Protein AF-A0A4D4KME3-F1 (afdb_monomer)

Secondary structure (DSSP, 8-state):
-PPPHHHHHHHHHHHHHHHHHHHHHHHHHHHHHSTTEEEEEEEE-SS-TT-EEEEEEEETT--EEEEGGG-PPPPP---HHHHHHTTTS-TTSHHHHHHHHHHHHHTT-B-EEPPGGG--TTS--SSS---EEEE-STTPPPS-TT---TTB--SS-PPPPPP---

pLDDT: mean 88.68, std 11.51, range [39.5, 97.94]

Structure (mmCIF, N/CA/C/O backbone):
data_AF-A0A4D4KME3-F1
#
_entry.id   AF-A0A4D4KME3-F1
#
loop_
_atom_site.group_PDB
_atom_site.id
_atom_site.type_symbol
_atom_site.label_atom_id
_atom_site.label_alt_id
_atom_site.label_comp_id
_atom_site.label_asym_id
_atom_site.label_entity_id
_atom_site.label_seq_id
_atom_site.pdbx_PDB_ins_code
_atom_site.Cartn_x
_atom_site.Cartn_y
_atom_site.Cartn_z
_atom_site.occupancy
_atom_site.B_iso_or_equiv
_atom_site.auth_seq_id
_atom_site.auth_comp_id
_atom_site.auth_asym_id
_atom_site.auth_atom_id
_atom_site.pdbx_PDB_model_num
ATOM 1 N N . MET A 1 1 ? 30.121 -14.369 -20.460 1.00 74.06 1 MET A N 1
ATOM 2 C CA . MET A 1 1 ? 28.681 -14.669 -20.336 1.00 74.06 1 MET A CA 1
ATOM 3 C C . MET A 1 1 ? 27.944 -13.454 -20.867 1.00 74.06 1 MET A C 1
ATOM 5 O O . MET A 1 1 ? 28.188 -12.374 -20.346 1.00 74.06 1 MET A O 1
ATOM 9 N N . HIS A 1 2 ? 27.185 -13.591 -21.954 1.00 85.88 2 HIS A N 1
ATOM 10 C CA . HIS A 1 2 ? 26.377 -12.496 -22.502 1.00 85.88 2 HIS A CA 1
ATOM 11 C C . HIS A 1 2 ? 24.968 -12.603 -21.919 1.00 85.88 2 HIS A C 1
ATOM 13 O O . HIS A 1 2 ? 24.424 -13.700 -21.896 1.00 85.88 2 HIS A O 1
ATOM 19 N N . ILE A 1 3 ? 24.426 -11.488 -21.432 1.00 90.62 3 ILE A N 1
ATOM 20 C CA . ILE A 1 3 ? 23.026 -11.381 -21.006 1.00 90.62 3 ILE A CA 1
ATOM 21 C C . ILE A 1 3 ? 22.193 -11.122 -22.260 1.00 90.62 3 ILE A C 1
ATOM 23 O O . ILE A 1 3 ? 22.547 -10.251 -23.060 1.00 90.62 3 ILE A O 1
ATOM 27 N N . THR A 1 4 ? 21.126 -11.890 -22.448 1.00 96.12 4 THR A N 1
ATOM 28 C CA . THR A 1 4 ? 20.187 -11.710 -23.557 1.00 96.12 4 THR A CA 1
ATOM 29 C C . THR A 1 4 ? 19.022 -10.800 -23.160 1.00 96.12 4 THR A C 1
ATOM 31 O O . THR A 1 4 ? 18.798 -10.513 -21.984 1.00 96.12 4 THR A O 1
ATOM 34 N N . VAL A 1 5 ? 18.265 -10.334 -24.154 1.00 93.81 5 VAL A N 1
ATOM 35 C CA . VAL A 1 5 ? 17.019 -9.585 -23.918 1.00 93.81 5 VAL A CA 1
ATOM 36 C C . VAL A 1 5 ? 15.985 -10.460 -23.201 1.00 93.81 5 VAL A C 1
ATOM 38 O O . VAL A 1 5 ? 15.286 -9.971 -22.318 1.00 93.81 5 VAL A O 1
ATOM 41 N N . ASP A 1 6 ? 15.942 -11.755 -23.516 1.00 94.75 6 ASP A N 1
ATOM 42 C CA . ASP A 1 6 ? 15.034 -12.706 -22.870 1.00 94.75 6 ASP A CA 1
ATOM 43 C C . ASP A 1 6 ? 15.397 -12.913 -21.393 1.00 94.75 6 ASP A C 1
ATOM 45 O O . ASP A 1 6 ? 14.511 -12.915 -20.539 1.00 94.75 6 ASP A O 1
ATOM 49 N N . ASP A 1 7 ? 16.696 -12.998 -21.069 1.00 94.81 7 ASP A N 1
ATOM 50 C CA . ASP A 1 7 ? 17.166 -13.066 -19.677 1.00 94.81 7 ASP A CA 1
ATOM 51 C C . ASP A 1 7 ? 16.726 -11.829 -18.885 1.00 94.81 7 ASP A C 1
ATOM 53 O O . ASP A 1 7 ? 16.304 -11.933 -17.732 1.00 94.81 7 ASP A O 1
ATOM 57 N N . PHE A 1 8 ? 16.803 -10.650 -19.510 1.00 92.06 8 PHE A N 1
ATOM 58 C CA . PHE A 1 8 ? 16.358 -9.400 -18.901 1.00 92.06 8 PHE A CA 1
ATOM 59 C C . PHE A 1 8 ? 14.841 -9.386 -18.663 1.00 92.06 8 PHE A C 1
ATOM 61 O O . PHE A 1 8 ? 14.405 -9.073 -17.555 1.00 92.06 8 PHE A O 1
ATOM 68 N N . ALA A 1 9 ? 14.038 -9.767 -19.660 1.00 91.69 9 ALA A N 1
ATOM 69 C CA . ALA A 1 9 ? 12.581 -9.814 -19.535 1.00 91.69 9 ALA A CA 1
ATOM 70 C C . ALA A 1 9 ? 12.128 -10.814 -18.456 1.00 91.69 9 ALA A C 1
ATOM 72 O O . ALA A 1 9 ? 11.257 -10.505 -17.642 1.00 91.69 9 ALA A O 1
ATOM 73 N N . ALA A 1 10 ? 12.763 -11.988 -18.395 1.00 93.00 10 ALA A N 1
ATOM 74 C CA . ALA A 1 10 ? 12.487 -12.989 -17.369 1.00 93.00 10 ALA A CA 1
ATOM 75 C C . ALA A 1 10 ? 12.843 -12.487 -15.961 1.00 93.00 10 ALA A C 1
ATOM 77 O O . ALA A 1 10 ? 12.067 -12.678 -15.022 1.00 93.00 10 ALA A O 1
ATOM 78 N N . ALA A 1 11 ? 13.987 -11.812 -15.808 1.00 93.50 11 ALA A N 1
ATOM 79 C CA . ALA A 1 11 ? 14.378 -11.207 -14.538 1.00 93.50 11 ALA A CA 1
ATOM 80 C C . ALA A 1 11 ? 13.387 -10.116 -14.101 1.00 93.50 11 ALA A C 1
ATOM 82 O O . ALA A 1 11 ? 12.966 -10.108 -12.947 1.00 93.50 11 ALA A O 1
ATOM 83 N N . GLN A 1 12 ? 12.957 -9.251 -15.025 1.00 93.12 12 GLN A N 1
ATOM 84 C CA . GLN A 1 12 ? 11.972 -8.206 -14.742 1.00 93.12 12 GLN A CA 1
ATOM 85 C C . GLN A 1 12 ? 10.628 -8.793 -14.290 1.00 93.12 12 GLN A C 1
ATOM 87 O O . GLN A 1 12 ? 10.089 -8.373 -13.266 1.00 93.12 12 GLN A O 1
ATOM 92 N N . ALA A 1 13 ? 10.112 -9.799 -14.999 1.00 91.12 13 ALA A N 1
ATOM 93 C CA . ALA A 1 13 ? 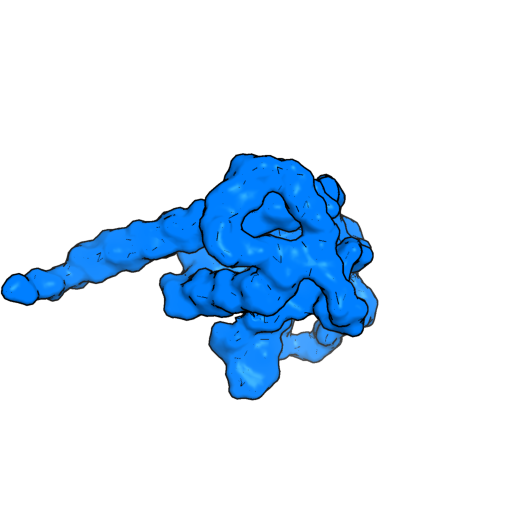8.872 -10.474 -14.621 1.00 91.12 13 ALA A CA 1
ATOM 94 C C . ALA A 1 13 ? 8.977 -11.131 -13.231 1.00 91.12 13 ALA A C 1
ATOM 96 O O . ALA A 1 13 ? 8.062 -11.017 -12.414 1.00 91.12 13 ALA A O 1
ATOM 97 N N . ALA A 1 14 ? 10.113 -11.767 -12.924 1.00 94.12 14 ALA A N 1
ATOM 98 C CA . ALA A 1 14 ? 10.358 -12.350 -11.606 1.00 94.12 14 ALA A CA 1
ATOM 99 C C . ALA A 1 14 ? 10.393 -11.284 -10.496 1.00 94.12 14 ALA A C 1
ATOM 101 O O . ALA A 1 14 ? 9.831 -11.503 -9.421 1.00 94.12 14 ALA A O 1
ATOM 102 N N . THR A 1 15 ? 11.006 -10.126 -10.754 1.00 95.19 15 THR A N 1
ATOM 103 C CA . THR A 1 15 ? 11.021 -8.995 -9.817 1.00 95.19 15 THR A CA 1
ATOM 104 C C . THR A 1 15 ? 9.619 -8.440 -9.575 1.00 95.19 15 THR A C 1
ATOM 106 O O . THR A 1 15 ? 9.245 -8.250 -8.419 1.00 95.19 15 THR A O 1
ATOM 109 N N . LEU A 1 16 ? 8.808 -8.244 -10.620 1.00 93.38 16 LEU A N 1
ATOM 110 C CA . LEU A 1 16 ? 7.425 -7.777 -10.466 1.00 93.38 16 LEU A CA 1
ATOM 111 C C . LEU A 1 16 ? 6.561 -8.786 -9.698 1.00 93.38 16 LEU A C 1
ATOM 113 O O . LEU A 1 16 ? 5.788 -8.403 -8.824 1.00 93.38 16 LEU A O 1
ATOM 117 N N . HIS A 1 17 ? 6.748 -10.084 -9.932 1.00 91.88 17 HIS A N 1
ATOM 118 C CA . HIS A 1 17 ? 6.063 -11.114 -9.153 1.00 91.88 17 HIS A CA 1
ATOM 119 C C . HIS A 1 17 ? 6.436 -11.065 -7.658 1.00 91.88 17 HIS A C 1
ATOM 121 O O . HIS A 1 17 ? 5.573 -11.184 -6.789 1.00 91.88 17 HIS A O 1
ATOM 127 N N . GLN A 1 18 ? 7.713 -10.837 -7.331 1.00 94.69 18 GLN A N 1
ATOM 128 C CA . GLN A 1 18 ? 8.140 -10.627 -5.941 1.00 94.69 18 GLN A CA 1
ATOM 129 C C . GLN A 1 18 ? 7.553 -9.340 -5.345 1.00 94.69 18 GLN A C 1
ATOM 131 O O . GLN A 1 18 ? 7.152 -9.339 -4.181 1.00 94.69 18 GLN A O 1
ATOM 136 N N . ALA A 1 19 ? 7.456 -8.274 -6.143 1.00 95.62 19 ALA A N 1
ATOM 137 C CA . ALA A 1 19 ? 6.834 -7.014 -5.748 1.00 95.62 19 ALA A CA 1
ATOM 138 C C . ALA A 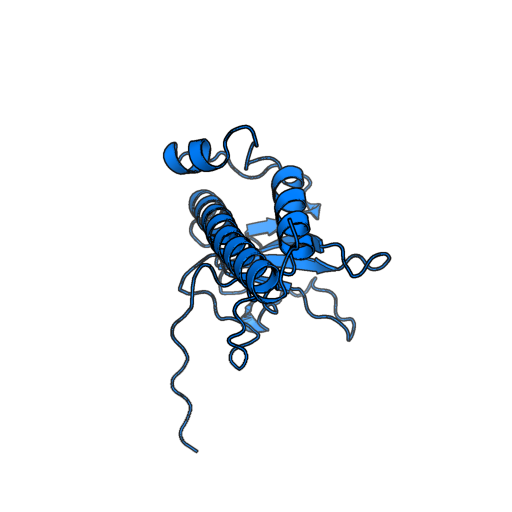1 19 ? 5.352 -7.204 -5.377 1.00 95.62 19 ALA A C 1
ATOM 140 O O . ALA A 1 19 ? 4.927 -6.713 -4.334 1.00 95.62 19 ALA A O 1
ATOM 141 N N . GLN A 1 20 ? 4.594 -7.994 -6.148 1.00 94.31 20 GLN A N 1
ATOM 142 C CA . GLN A 1 20 ? 3.209 -8.366 -5.815 1.00 94.31 20 GLN A CA 1
ATOM 143 C C . GLN A 1 20 ? 3.120 -9.115 -4.478 1.00 94.31 20 GLN A C 1
ATOM 145 O O . GLN A 1 20 ? 2.275 -8.803 -3.639 1.00 94.31 20 GLN A O 1
ATOM 150 N N . GLY A 1 21 ? 4.020 -10.076 -4.242 1.00 94.69 21 GLY A N 1
ATOM 151 C CA . GLY A 1 21 ? 4.085 -10.804 -2.972 1.00 94.69 21 GLY A CA 1
ATOM 152 C C . GLY A 1 21 ? 4.359 -9.885 -1.778 1.00 94.69 21 GLY A C 1
ATOM 153 O O . GLY A 1 21 ? 3.692 -9.988 -0.750 1.00 94.69 21 GLY A O 1
ATOM 154 N N . LEU A 1 22 ? 5.293 -8.943 -1.924 1.00 96.12 22 LEU A N 1
ATOM 155 C CA . LEU A 1 22 ? 5.583 -7.942 -0.896 1.00 96.12 22 LEU A CA 1
ATOM 156 C C . LEU A 1 22 ? 4.399 -6.988 -0.672 1.00 96.12 22 LEU A C 1
ATOM 158 O O . LEU A 1 22 ? 4.050 -6.709 0.474 1.00 96.12 22 LEU A O 1
ATOM 162 N N . ALA A 1 23 ? 3.756 -6.526 -1.744 1.00 96.88 23 ALA A N 1
ATOM 163 C CA . ALA A 1 23 ? 2.570 -5.680 -1.669 1.00 96.88 23 ALA A CA 1
ATOM 164 C C . ALA A 1 23 ? 1.424 -6.379 -0.917 1.00 96.88 23 ALA A C 1
ATOM 166 O O . ALA A 1 23 ? 0.735 -5.750 -0.115 1.00 96.88 23 ALA A O 1
ATOM 167 N N . ARG A 1 24 ? 1.278 -7.697 -1.093 1.00 96.56 24 ARG A N 1
ATOM 168 C CA . ARG A 1 24 ? 0.338 -8.513 -0.318 1.00 96.56 24 ARG A CA 1
ATOM 169 C C . ARG A 1 24 ? 0.699 -8.619 1.155 1.00 96.56 24 ARG A C 1
ATOM 171 O O . ARG A 1 24 ? -0.168 -8.386 1.987 1.00 96.56 24 ARG A O 1
ATOM 178 N N . THR A 1 25 ? 1.965 -8.856 1.492 1.00 97.25 25 THR A N 1
ATOM 179 C CA . THR A 1 25 ? 2.415 -8.826 2.895 1.00 97.25 25 THR A CA 1
ATOM 180 C C . THR A 1 25 ? 2.103 -7.482 3.559 1.00 97.25 25 THR A C 1
ATOM 182 O O . THR A 1 25 ? 1.662 -7.450 4.709 1.00 97.25 25 THR A O 1
ATOM 185 N N . ILE A 1 26 ? 2.299 -6.368 2.844 1.00 97.62 26 ILE A N 1
ATOM 186 C CA . ILE A 1 26 ? 1.936 -5.026 3.322 1.00 97.62 26 ILE A CA 1
ATOM 187 C C . ILE A 1 26 ? 0.422 -4.929 3.549 1.00 97.62 26 ILE A C 1
ATOM 189 O O . ILE A 1 26 ? 0.003 -4.523 4.633 1.00 97.62 26 ILE A O 1
ATOM 193 N N . ALA A 1 27 ? -0.388 -5.331 2.567 1.00 97.69 27 ALA A N 1
ATOM 194 C CA . ALA A 1 27 ? -1.846 -5.300 2.657 1.00 97.69 27 ALA A CA 1
ATOM 195 C C . ALA A 1 27 ? -2.385 -6.117 3.843 1.00 97.69 27 ALA A C 1
ATOM 197 O O . ALA A 1 27 ? -3.186 -5.610 4.631 1.00 97.69 27 ALA A O 1
ATOM 198 N N . ASP A 1 28 ? -1.875 -7.334 4.031 1.00 97.50 28 ASP A N 1
ATOM 199 C CA . ASP A 1 28 ? -2.243 -8.217 5.143 1.00 97.50 28 ASP A CA 1
ATOM 200 C C . ASP A 1 28 ? -1.868 -7.618 6.491 1.00 97.50 28 ASP A C 1
ATOM 202 O O . ASP A 1 28 ? -2.650 -7.641 7.441 1.00 97.50 28 ASP A O 1
ATOM 206 N N . THR A 1 29 ? -0.681 -7.020 6.564 1.00 97.94 29 THR A N 1
ATOM 207 C CA . THR A 1 29 ? -0.189 -6.372 7.780 1.00 97.94 29 THR A CA 1
ATOM 208 C C . THR A 1 29 ? -1.063 -5.191 8.177 1.00 97.94 29 THR A C 1
ATOM 210 O O . THR A 1 29 ? -1.464 -5.084 9.337 1.00 97.94 29 THR A O 1
ATOM 213 N N . LEU A 1 30 ? -1.386 -4.315 7.223 1.00 97.50 30 LEU A N 1
ATOM 214 C CA . LEU A 1 30 ? -2.221 -3.148 7.490 1.00 97.50 30 LEU A CA 1
ATOM 215 C C . LEU A 1 30 ? -3.654 -3.549 7.834 1.00 97.50 30 LEU A C 1
ATOM 217 O O . LEU A 1 30 ? -4.224 -2.970 8.752 1.00 97.50 30 LEU A O 1
ATOM 221 N N . THR A 1 31 ? -4.206 -4.577 7.191 1.00 96.75 31 THR A N 1
ATOM 222 C CA . THR A 1 31 ? -5.542 -5.100 7.518 1.00 96.75 31 THR A CA 1
ATOM 223 C C . THR A 1 31 ? -5.571 -5.773 8.894 1.00 96.75 31 THR A C 1
ATOM 225 O O . THR A 1 31 ? -6.539 -5.628 9.636 1.00 96.75 31 THR A O 1
ATOM 228 N N . ALA A 1 32 ? -4.492 -6.447 9.305 1.00 97.12 32 ALA A N 1
ATOM 229 C CA . ALA A 1 32 ? -4.377 -7.004 10.653 1.00 97.12 32 ALA A CA 1
ATOM 230 C C . ALA A 1 32 ? -4.313 -5.916 11.744 1.00 97.12 32 ALA A C 1
ATOM 232 O O . ALA A 1 32 ? -4.831 -6.114 12.843 1.00 97.12 32 ALA A O 1
ATOM 233 N N . MET A 1 33 ? -3.694 -4.765 11.453 1.00 96.94 33 MET A N 1
ATOM 234 C CA . MET A 1 33 ? -3.660 -3.605 12.358 1.00 96.94 33 MET A CA 1
ATOM 235 C C . MET A 1 33 ? -4.965 -2.794 12.329 1.00 96.94 33 MET A C 1
ATOM 237 O O . MET A 1 33 ? -5.395 -2.271 13.357 1.00 96.94 33 MET A O 1
ATOM 241 N N . TYR A 1 34 ? -5.598 -2.706 11.159 1.00 96.75 34 TYR A N 1
ATOM 242 C CA . TYR A 1 34 ? -6.806 -1.938 10.879 1.00 96.75 34 TYR A CA 1
ATOM 243 C C . TYR A 1 34 ? -7.808 -2.813 10.111 1.00 96.75 34 TYR A C 1
ATOM 245 O O . TYR A 1 34 ? -7.835 -2.780 8.882 1.00 96.75 34 TYR A O 1
ATOM 253 N N . PRO A 1 35 ? -8.684 -3.563 10.805 1.00 96.06 35 PRO A N 1
ATOM 254 C CA . PRO A 1 35 ? -9.562 -4.553 10.166 1.00 96.06 35 PRO A CA 1
ATOM 255 C C . PRO A 1 35 ? -10.519 -4.012 9.097 1.00 96.06 35 PRO A C 1
ATOM 257 O O . PRO A 1 35 ? -11.062 -4.784 8.315 1.00 96.06 35 PRO A O 1
ATOM 260 N N . THR A 1 36 ? -10.761 -2.699 9.074 1.00 96.56 36 THR A N 1
ATOM 261 C CA . THR A 1 36 ? -11.616 -2.035 8.078 1.00 96.56 36 THR A CA 1
ATOM 262 C C . THR A 1 36 ? -10.823 -1.287 7.007 1.00 96.56 36 THR A C 1
ATOM 264 O O . THR A 1 36 ? -11.426 -0.561 6.222 1.00 96.56 36 THR A O 1
ATOM 267 N N . ALA A 1 37 ? -9.492 -1.391 6.989 1.00 97.00 37 ALA A N 1
ATOM 268 C CA . ALA A 1 37 ? -8.668 -0.727 5.989 1.00 97.00 37 ALA A CA 1
ATOM 269 C C . ALA A 1 37 ? -8.928 -1.307 4.593 1.00 97.00 37 ALA A C 1
ATOM 271 O O . ALA A 1 37 ? -8.979 -2.519 4.397 1.00 97.00 37 ALA A O 1
ATOM 272 N N . ALA A 1 38 ? -9.093 -0.417 3.622 1.00 96.62 38 ALA A N 1
ATOM 273 C CA . ALA A 1 38 ? -9.313 -0.749 2.221 1.00 96.62 38 ALA A CA 1
ATOM 274 C C . ALA A 1 38 ? -8.236 -0.136 1.321 1.00 96.62 38 ALA A C 1
ATOM 276 O O . ALA A 1 38 ? -7.860 -0.753 0.328 1.00 96.62 38 ALA A O 1
ATOM 277 N N . TYR A 1 39 ? -7.682 1.023 1.690 1.00 96.56 39 TYR A N 1
ATOM 278 C CA . TYR A 1 39 ? -6.694 1.727 0.875 1.00 96.56 39 TYR A CA 1
ATOM 279 C C . TYR A 1 39 ? -5.539 2.250 1.723 1.00 96.56 39 TYR A C 1
ATOM 281 O O . TYR A 1 39 ? -5.750 2.847 2.779 1.00 96.56 39 TYR A O 1
ATOM 289 N N . LEU A 1 40 ? -4.315 2.078 1.230 1.00 97.12 40 LEU A N 1
ATOM 290 C CA . LEU A 1 40 ? -3.175 2.900 1.621 1.00 97.12 40 LEU A CA 1
ATOM 291 C C . LEU A 1 40 ? -3.012 3.981 0.555 1.00 97.12 40 LEU A C 1
ATOM 293 O O . LEU A 1 40 ? -2.568 3.676 -0.549 1.00 97.12 40 LEU A O 1
ATOM 297 N N . ALA A 1 41 ? -3.390 5.215 0.879 1.00 95.88 41 ALA A N 1
ATOM 298 C CA . ALA A 1 41 ? -3.235 6.367 0.003 1.00 95.88 41 ALA A CA 1
ATOM 299 C C . ALA A 1 41 ? -1.785 6.869 0.018 1.00 95.88 41 ALA A C 1
ATOM 301 O O . ALA A 1 41 ? -1.137 6.932 1.071 1.00 95.88 41 ALA A O 1
ATOM 302 N N . LEU A 1 42 ? -1.302 7.238 -1.161 1.00 95.06 42 LEU A N 1
ATOM 303 C CA . LEU A 1 42 ? 0.061 7.638 -1.456 1.00 95.06 42 LEU A CA 1
ATOM 304 C C . LEU A 1 42 ? 0.047 8.967 -2.209 1.00 95.06 42 LEU A C 1
ATOM 306 O O . LEU A 1 42 ? -0.757 9.172 -3.117 1.00 95.06 42 LEU A O 1
ATOM 310 N N . GLU A 1 43 ? 0.981 9.836 -1.863 1.00 92.25 43 GLU A N 1
ATOM 311 C CA . GLU A 1 43 ? 1.174 11.126 -2.518 1.00 92.25 43 GLU A CA 1
ATOM 312 C C . GLU A 1 43 ? 2.518 11.127 -3.250 1.00 92.25 43 GLU A C 1
ATOM 314 O O . GLU A 1 43 ? 3.502 10.568 -2.758 1.00 92.25 43 GLU A O 1
ATOM 319 N N . ARG A 1 44 ? 2.579 11.730 -4.440 1.00 90.44 44 ARG A N 1
ATOM 320 C CA . ARG A 1 44 ? 3.859 11.949 -5.127 1.00 90.44 44 ARG A CA 1
ATOM 321 C C . ARG A 1 44 ? 4.572 13.140 -4.505 1.00 90.44 44 ARG A C 1
ATOM 323 O O . ARG A 1 44 ? 3.943 14.154 -4.231 1.00 90.44 44 ARG A O 1
ATOM 330 N N . ASP A 1 45 ? 5.885 13.040 -4.334 1.00 86.06 45 ASP A N 1
ATOM 331 C CA . ASP A 1 45 ? 6.679 14.203 -3.943 1.00 86.06 45 ASP A CA 1
ATOM 332 C C . ASP A 1 45 ? 6.607 15.269 -5.051 1.00 86.06 45 ASP A C 1
ATOM 334 O O . ASP A 1 45 ? 6.818 14.975 -6.232 1.00 86.06 45 ASP A O 1
ATOM 338 N N . GLY A 1 46 ? 6.280 16.507 -4.676 1.00 80.50 46 GLY A N 1
ATOM 339 C CA . GLY A 1 46 ? 6.184 17.621 -5.618 1.00 80.50 46 GLY A CA 1
ATOM 340 C C . GLY A 1 46 ? 7.526 17.962 -6.273 1.00 80.50 46 GLY A C 1
ATOM 341 O O . GLY A 1 46 ? 7.547 18.345 -7.446 1.00 80.50 46 GLY A O 1
ATOM 342 N N . ASP A 1 47 ? 8.631 17.772 -5.545 1.00 82.12 47 ASP A N 1
ATOM 343 C CA . ASP A 1 47 ? 9.989 18.041 -6.027 1.00 82.12 47 ASP A CA 1
ATOM 344 C C . ASP A 1 47 ? 10.609 16.822 -6.737 1.00 82.12 47 ASP A C 1
ATOM 346 O O . ASP A 1 47 ? 11.493 16.981 -7.583 1.00 82.12 47 ASP A O 1
ATOM 350 N N . ASP A 1 48 ? 10.132 15.610 -6.430 1.00 84.31 48 ASP A N 1
ATOM 351 C CA . ASP A 1 48 ? 10.606 14.343 -6.999 1.00 84.31 48 ASP A CA 1
ATOM 352 C C . ASP A 1 48 ? 9.437 13.397 -7.323 1.00 84.31 48 ASP A C 1
ATOM 354 O O . ASP A 1 48 ? 9.060 12.529 -6.537 1.00 84.31 48 ASP A O 1
ATOM 358 N N . ARG A 1 49 ? 8.861 13.527 -8.522 1.00 81.94 49 ARG A N 1
ATOM 359 C CA . ARG A 1 49 ? 7.665 12.760 -8.921 1.00 81.94 49 ARG A CA 1
ATOM 360 C C . ARG A 1 49 ? 7.846 11.236 -8.921 1.00 81.94 49 ARG A C 1
ATOM 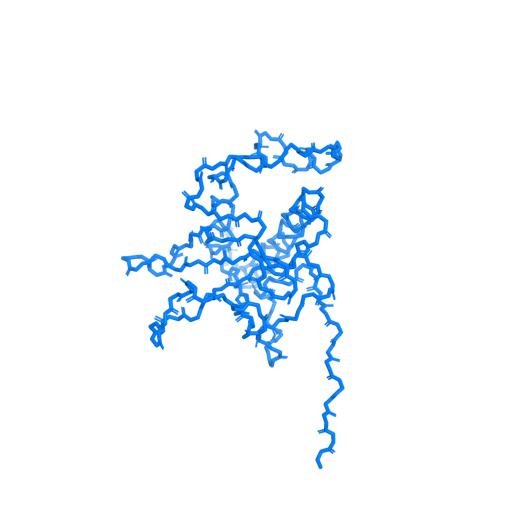362 O O . ARG A 1 49 ? 6.833 10.531 -9.003 1.00 81.94 49 ARG A O 1
ATOM 369 N N . ASP A 1 50 ? 9.081 10.739 -8.853 1.00 84.69 50 ASP A N 1
ATOM 370 C CA . ASP A 1 50 ? 9.396 9.309 -8.759 1.00 84.69 50 ASP A CA 1
ATOM 371 C C . ASP A 1 50 ? 9.347 8.795 -7.311 1.00 84.69 50 ASP A C 1
ATOM 373 O O . ASP A 1 50 ? 9.296 7.585 -7.073 1.00 84.69 50 ASP A O 1
ATOM 377 N N . ARG A 1 51 ? 9.307 9.705 -6.334 1.00 90.75 51 ARG A N 1
ATOM 378 C CA . ARG A 1 51 ? 9.192 9.399 -4.914 1.00 90.75 51 ARG A CA 1
ATOM 379 C C . ARG A 1 51 ? 7.738 9.431 -4.452 1.00 90.75 51 ARG A C 1
ATOM 381 O O . ARG A 1 51 ? 6.972 10.340 -4.768 1.00 90.75 51 ARG A O 1
ATOM 388 N N . LEU A 1 52 ? 7.382 8.442 -3.636 1.00 93.81 52 LEU A N 1
ATOM 389 C CA . LEU A 1 52 ? 6.062 8.303 -3.028 1.00 93.81 52 LEU A CA 1
ATOM 390 C C . LEU A 1 52 ? 6.131 8.497 -1.513 1.00 93.81 52 LEU A C 1
ATOM 392 O O . LEU A 1 52 ? 6.999 7.942 -0.831 1.00 93.81 52 LEU A O 1
ATOM 396 N N . TRP A 1 53 ? 5.175 9.242 -0.976 1.00 92.94 53 TRP A N 1
ATOM 397 C CA . TRP A 1 53 ? 4.970 9.455 0.449 1.00 92.94 53 TRP A CA 1
ATOM 398 C C . TRP A 1 53 ? 3.713 8.734 0.919 1.00 92.94 53 TRP A C 1
ATOM 400 O O . TRP A 1 53 ? 2.727 8.626 0.192 1.00 92.94 53 TRP A O 1
ATOM 410 N N . LEU A 1 54 ? 3.752 8.227 2.153 1.00 94.75 54 LEU A N 1
ATOM 411 C CA . LEU A 1 54 ? 2.549 7.714 2.798 1.00 94.75 54 LEU A CA 1
ATOM 412 C C . LEU A 1 54 ? 1.656 8.901 3.148 1.00 94.75 54 LEU A C 1
ATOM 414 O O . LEU A 1 54 ? 2.099 9.790 3.870 1.00 94.75 54 LEU A O 1
ATOM 418 N N . HIS A 1 55 ? 0.413 8.884 2.681 1.00 93.94 55 HIS A N 1
ATOM 419 C CA . HIS A 1 55 ? -0.559 9.915 3.025 1.00 93.94 55 HIS A CA 1
ATOM 420 C C . HIS A 1 55 ? -1.425 9.450 4.200 1.00 93.94 55 HIS A C 1
ATOM 422 O O . HIS A 1 55 ? -1.359 9.987 5.308 1.00 93.94 55 HIS A O 1
ATOM 428 N N . SER A 1 56 ? -2.203 8.387 3.979 1.00 95.75 56 SER A N 1
ATOM 429 C CA . SER A 1 56 ? -3.176 7.893 4.957 1.00 95.75 56 SER A CA 1
ATOM 430 C C . SER A 1 56 ? -3.591 6.449 4.695 1.00 95.75 56 SER A C 1
ATOM 432 O O . SER A 1 56 ? -3.582 5.999 3.553 1.00 95.75 56 SER A O 1
ATOM 434 N N . ILE A 1 57 ? -4.057 5.758 5.731 1.00 96.81 57 ILE A N 1
ATOM 435 C CA . ILE A 1 57 ? -4.803 4.500 5.622 1.00 96.81 57 ILE A CA 1
ATOM 436 C C . ILE A 1 57 ? -6.289 4.832 5.728 1.00 96.81 57 ILE A C 1
ATOM 438 O O . ILE A 1 57 ? -6.704 5.515 6.667 1.00 96.81 57 ILE A O 1
ATOM 442 N N . ARG A 1 58 ? -7.093 4.341 4.785 1.00 96.56 58 ARG A N 1
ATOM 443 C CA . ARG A 1 58 ? -8.528 4.633 4.692 1.00 96.56 58 ARG A CA 1
ATOM 444 C C . ARG A 1 58 ? -9.362 3.370 4.631 1.00 96.56 58 ARG A C 1
ATOM 446 O O . ARG A 1 58 ? -8.903 2.338 4.137 1.00 96.56 58 ARG A O 1
ATOM 453 N N . ASP A 1 59 ? -10.592 3.464 5.120 1.00 96.12 59 ASP A N 1
ATOM 454 C CA . ASP A 1 59 ? -11.609 2.448 4.854 1.00 96.12 59 ASP A CA 1
ATOM 455 C C . ASP A 1 59 ? -12.288 2.643 3.489 1.00 96.12 59 ASP A C 1
ATOM 457 O O . ASP A 1 59 ? -11.945 3.543 2.721 1.00 96.12 59 ASP A O 1
ATOM 461 N N . ILE A 1 60 ? -13.249 1.768 3.181 1.00 94.25 60 ILE A N 1
ATOM 462 C CA 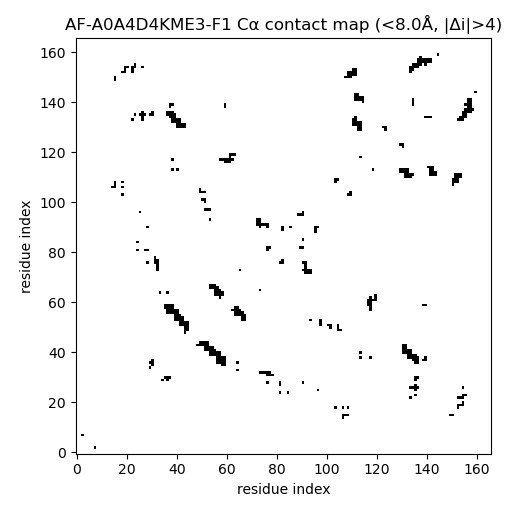. ILE A 1 60 ? -13.938 1.739 1.885 1.00 94.25 60 ILE A CA 1
ATOM 463 C C . ILE A 1 60 ? -14.729 3.019 1.577 1.00 94.25 60 ILE A C 1
ATOM 465 O O . ILE A 1 60 ? -15.008 3.300 0.419 1.00 94.25 60 ILE A O 1
ATOM 469 N N . THR A 1 61 ? -15.080 3.792 2.608 1.00 92.31 61 THR A N 1
ATOM 470 C CA . THR A 1 61 ? -15.852 5.038 2.492 1.00 92.31 61 THR A CA 1
ATOM 471 C C . THR A 1 61 ? -14.975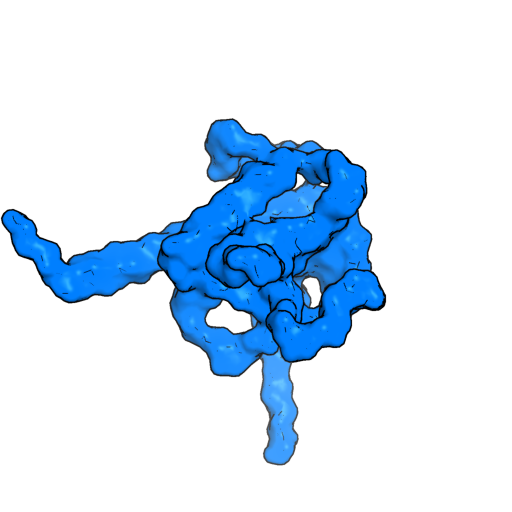 6.289 2.487 1.00 92.31 61 THR A C 1
ATOM 473 O O . THR A 1 61 ? -15.493 7.397 2.581 1.00 92.31 61 THR A O 1
ATOM 476 N N . GLY A 1 62 ? -13.649 6.119 2.455 1.00 93.00 62 GLY A N 1
ATOM 477 C CA . GLY A 1 62 ? -12.694 7.225 2.501 1.00 93.00 62 GLY A CA 1
ATOM 478 C C . GLY A 1 62 ? -12.422 7.771 3.902 1.00 93.00 62 GLY A C 1
ATOM 479 O O . GLY A 1 62 ? -11.646 8.715 4.045 1.00 93.00 62 GLY A O 1
ATOM 480 N N . ARG A 1 63 ? -12.986 7.176 4.966 1.00 95.44 63 ARG A N 1
ATOM 481 C CA . ARG A 1 63 ? -12.684 7.611 6.336 1.00 95.44 63 ARG A CA 1
ATOM 482 C C . ARG A 1 63 ? -11.239 7.262 6.677 1.00 95.44 63 ARG A C 1
ATOM 484 O O . ARG A 1 63 ? -10.817 6.110 6.545 1.00 95.44 63 ARG A O 1
ATOM 491 N N . ILE A 1 64 ? -10.511 8.255 7.177 1.00 95.44 64 ILE A N 1
ATOM 492 C CA . ILE A 1 64 ? -9.119 8.127 7.608 1.00 95.44 64 ILE A CA 1
ATOM 493 C C . ILE A 1 64 ? -9.055 7.311 8.908 1.00 95.44 64 ILE A C 1
ATOM 495 O O . ILE A 1 64 ? -9.665 7.660 9.918 1.00 95.44 64 ILE A O 1
ATOM 499 N N . LEU A 1 65 ? -8.312 6.206 8.870 1.00 95.69 65 LEU A N 1
ATOM 500 C CA . LEU A 1 65 ? -8.010 5.347 10.022 1.00 95.69 65 LEU A CA 1
ATOM 501 C C . LEU A 1 65 ? -6.653 5.699 10.645 1.00 95.69 65 LEU A C 1
ATOM 503 O O . LEU A 1 65 ? -6.429 5.474 11.835 1.00 95.69 65 LEU A O 1
ATOM 507 N N . TRP A 1 66 ? -5.751 6.231 9.822 1.00 96.00 66 TRP A N 1
ATOM 508 C CA . TRP A 1 66 ? -4.442 6.751 10.196 1.00 96.00 66 TRP A CA 1
ATOM 509 C C . TRP A 1 66 ? -3.956 7.712 9.114 1.00 96.00 66 TRP A C 1
ATOM 511 O O . TRP A 1 66 ? -4.192 7.469 7.931 1.00 96.00 66 TRP A O 1
ATOM 521 N N . ASP A 1 67 ? -3.237 8.755 9.505 1.00 93.88 67 ASP A N 1
ATOM 522 C CA . ASP A 1 67 ? -2.573 9.676 8.588 1.00 93.88 67 ASP A CA 1
ATOM 523 C C . ASP A 1 67 ? -1.155 10.002 9.061 1.00 93.88 67 ASP A C 1
ATOM 525 O O . ASP A 1 67 ? -0.806 9.863 10.242 1.00 93.88 67 ASP A O 1
ATOM 529 N N . THR A 1 68 ? -0.331 10.461 8.121 1.00 88.62 68 THR A N 1
ATOM 530 C CA . THR A 1 68 ? 1.049 10.851 8.410 1.00 88.62 68 THR A CA 1
ATOM 531 C C . THR A 1 68 ? 1.159 12.146 9.227 1.00 88.62 68 THR A C 1
ATOM 533 O O . THR A 1 68 ? 2.200 12.379 9.844 1.00 88.62 68 THR A O 1
ATOM 536 N N . ALA A 1 69 ? 0.121 12.990 9.263 1.00 83.75 69 ALA A N 1
ATOM 537 C CA . ALA A 1 69 ? 0.136 14.254 10.001 1.00 83.75 69 ALA A CA 1
ATOM 538 C C . ALA A 1 69 ? 0.118 14.022 11.522 1.00 83.75 69 ALA A C 1
ATOM 540 O O . ALA A 1 69 ? 0.740 14.765 12.284 1.00 83.75 69 ALA A O 1
ATOM 541 N N . SER A 1 70 ? -0.515 12.934 11.964 1.00 76.44 70 SER A N 1
ATOM 542 C CA . SER A 1 70 ? -0.629 12.528 13.366 1.00 76.44 70 SER A CA 1
ATOM 543 C C . SER A 1 70 ? 0.710 12.228 14.057 1.00 76.44 70 SER A C 1
ATOM 545 O O . SER A 1 70 ? 0.751 12.135 15.287 1.00 76.44 70 SER A O 1
ATOM 547 N N . SER A 1 71 ? 1.798 12.028 13.294 1.00 73.69 71 SER A N 1
ATOM 548 C CA . SER A 1 71 ? 3.123 11.581 13.771 1.00 73.69 71 SER A CA 1
ATOM 549 C C . SER A 1 71 ? 3.097 10.323 14.658 1.00 73.69 71 SER A C 1
ATOM 551 O O . SER A 1 71 ? 4.079 10.009 15.334 1.00 73.69 71 SER A O 1
ATOM 553 N N . SER A 1 72 ? 1.975 9.603 14.683 1.00 86.00 72 SER A N 1
ATOM 554 C CA . SER A 1 72 ? 1.759 8.475 15.580 1.00 86.00 72 SER A CA 1
ATOM 555 C C . SER A 1 72 ? 2.234 7.178 14.923 1.00 86.00 72 SER A C 1
ATOM 557 O O . SER A 1 72 ? 2.002 6.983 13.725 1.00 86.00 72 SER A O 1
ATOM 559 N N . PRO A 1 73 ? 2.892 6.275 15.674 1.00 89.44 73 PRO A N 1
ATOM 560 C CA . PRO A 1 73 ? 3.248 4.960 15.155 1.00 89.44 73 PRO A CA 1
ATOM 561 C C . PRO A 1 73 ? 1.989 4.169 14.782 1.00 89.44 73 PRO A C 1
ATOM 563 O O . PRO A 1 73 ? 0.904 4.418 15.318 1.00 89.44 73 PRO A O 1
ATOM 566 N N . LEU A 1 74 ? 2.146 3.190 13.892 1.00 93.88 74 LEU A N 1
ATOM 567 C CA . LEU A 1 74 ? 1.065 2.255 13.593 1.00 93.88 74 LEU A CA 1
ATOM 568 C C . LEU A 1 74 ? 0.839 1.321 14.806 1.00 93.88 74 LEU A C 1
ATOM 570 O O . LEU A 1 74 ? 1.773 1.076 15.580 1.00 93.88 74 LEU A O 1
ATOM 574 N N . PRO A 1 75 ? -0.387 0.803 15.005 1.00 94.88 75 PRO A N 1
ATOM 575 C CA . PRO A 1 75 ? -0.712 -0.147 16.058 1.00 94.88 75 PRO A CA 1
ATOM 576 C C . PRO A 1 75 ? 0.203 -1.369 16.050 1.00 94.88 75 PRO A C 1
ATOM 578 O O . PRO A 1 75 ? 0.707 -1.793 15.013 1.00 94.88 75 PRO A O 1
ATOM 581 N N . ALA A 1 76 ? 0.370 -1.986 17.217 1.00 94.69 76 ALA A N 1
ATOM 582 C CA . ALA A 1 76 ? 1.161 -3.201 17.333 1.00 94.69 76 ALA A CA 1
ATOM 583 C C . ALA A 1 76 ? 0.557 -4.347 16.500 1.00 94.69 76 ALA A C 1
ATOM 585 O O . ALA A 1 76 ? -0.607 -4.711 16.672 1.00 94.69 76 ALA A O 1
ATOM 586 N N . LEU A 1 77 ? 1.378 -4.971 15.652 1.00 95.88 77 LEU A N 1
ATOM 587 C CA . LEU A 1 77 ? 0.996 -6.170 14.907 1.00 95.88 77 LEU A CA 1
ATOM 588 C C . LEU A 1 77 ? 0.941 -7.382 15.841 1.00 95.88 77 LEU A C 1
ATOM 590 O O . LEU A 1 77 ? 1.986 -7.868 16.286 1.00 95.88 77 LEU A O 1
ATOM 594 N N . ALA A 1 78 ? -0.257 -7.893 16.128 1.00 94.00 78 ALA A N 1
ATOM 595 C CA . ALA A 1 78 ? -0.437 -9.068 16.986 1.00 94.00 78 ALA A CA 1
ATOM 596 C C . ALA A 1 78 ? -0.053 -10.384 16.284 1.00 94.00 78 ALA A C 1
ATOM 598 O O . ALA A 1 78 ? 0.482 -11.290 16.929 1.00 94.00 78 ALA A O 1
ATOM 599 N N . ASP A 1 79 ? -0.267 -10.460 14.969 1.00 96.44 79 ASP A N 1
ATOM 600 C CA . ASP A 1 79 ? -0.009 -11.645 14.153 1.00 96.44 79 ASP A CA 1
ATOM 601 C C . ASP A 1 79 ? 1.493 -11.979 14.090 1.00 96.44 79 ASP A C 1
ATOM 603 O O . ASP A 1 79 ? 2.324 -11.156 13.699 1.00 96.44 79 ASP A O 1
ATOM 607 N N . ALA A 1 80 ? 1.854 -13.186 14.531 1.00 95.38 80 ALA A N 1
ATOM 608 C CA . ALA A 1 80 ? 3.245 -13.617 14.608 1.00 95.38 80 ALA A CA 1
ATOM 609 C C . ALA A 1 80 ? 3.827 -14.011 13.243 1.00 95.38 80 ALA A C 1
ATOM 611 O O . ALA A 1 80 ? 5.015 -13.775 13.017 1.00 95.38 80 ALA A O 1
ATOM 612 N N . GLU A 1 81 ? 3.016 -14.579 12.348 1.00 96.81 81 GLU A N 1
ATOM 613 C CA . GLU A 1 81 ? 3.455 -14.993 11.014 1.00 96.81 81 GLU A CA 1
ATOM 614 C C . GLU A 1 81 ? 3.724 -13.764 10.148 1.00 96.81 81 GLU A C 1
ATOM 616 O O . GLU A 1 81 ? 4.797 -13.652 9.550 1.00 96.81 81 GLU A O 1
ATOM 621 N N . LEU A 1 82 ? 2.820 -12.779 10.175 1.00 96.25 82 LEU A N 1
ATOM 622 C CA . LEU A 1 82 ? 3.039 -11.502 9.499 1.00 96.25 82 LEU A CA 1
ATOM 623 C C . LEU A 1 82 ? 4.251 -10.779 10.085 1.00 96.25 82 LEU A C 1
ATOM 625 O O . LEU A 1 82 ? 5.107 -10.323 9.334 1.00 96.25 82 LEU A O 1
ATOM 629 N N . ARG A 1 83 ? 4.422 -10.748 11.413 1.00 95.88 83 ARG A N 1
ATOM 630 C CA . ARG A 1 83 ? 5.622 -10.143 12.020 1.00 95.88 83 ARG A CA 1
ATOM 631 C C . ARG A 1 83 ? 6.910 -10.820 11.548 1.00 95.88 83 ARG A C 1
ATOM 633 O O . ARG A 1 83 ? 7.900 -10.140 11.296 1.00 95.88 83 ARG A O 1
ATOM 640 N N . GLN A 1 84 ? 6.901 -12.144 11.402 1.00 96.50 84 GLN A N 1
ATOM 641 C CA . GLN A 1 84 ? 8.040 -12.888 10.869 1.00 96.50 84 GLN A CA 1
ATOM 642 C C . GLN A 1 84 ? 8.300 -12.569 9.388 1.00 96.50 84 GLN A C 1
ATOM 644 O O . GLN A 1 84 ? 9.464 -12.478 8.994 1.00 96.50 84 GLN A O 1
ATOM 649 N N . ALA A 1 85 ? 7.255 -12.358 8.581 1.00 96.38 85 ALA A N 1
ATOM 650 C CA . ALA A 1 85 ? 7.379 -12.018 7.162 1.00 96.38 85 ALA A CA 1
ATOM 651 C C . ALA A 1 85 ? 8.120 -10.687 6.920 1.00 96.38 85 ALA A C 1
ATOM 653 O O . ALA A 1 85 ? 8.808 -10.541 5.912 1.00 96.38 85 ALA A O 1
ATOM 654 N N . TRP A 1 86 ? 8.060 -9.747 7.869 1.00 95.50 86 TRP A N 1
ATOM 655 C CA . TRP A 1 86 ? 8.826 -8.491 7.827 1.00 95.50 86 TRP A CA 1
ATOM 656 C C . TRP A 1 86 ? 10.314 -8.655 8.182 1.00 95.50 86 TRP A C 1
ATOM 658 O O . TRP A 1 86 ? 11.122 -7.736 7.999 1.00 95.50 86 TRP A O 1
ATOM 668 N N . GLY A 1 87 ? 10.715 -9.834 8.667 1.00 94.94 87 GLY A N 1
ATOM 669 C CA . GLY A 1 87 ? 12.093 -10.158 9.004 1.00 94.94 87 GLY A CA 1
ATOM 670 C C . GLY A 1 87 ? 12.648 -9.253 10.103 1.00 94.94 87 GLY A C 1
ATOM 671 O O . GLY A 1 87 ? 12.332 -9.415 11.277 1.00 94.94 87 GLY A O 1
ATOM 672 N N . ARG A 1 88 ? 13.543 -8.332 9.728 1.00 94.75 88 ARG A N 1
ATOM 673 C CA . ARG A 1 88 ? 14.197 -7.400 10.667 1.00 94.75 88 ARG A CA 1
ATOM 674 C C . ARG A 1 88 ? 13.541 -6.021 10.713 1.00 94.75 88 ARG A C 1
ATOM 676 O O . ARG A 1 88 ? 13.939 -5.214 11.549 1.00 94.75 88 ARG A O 1
ATOM 6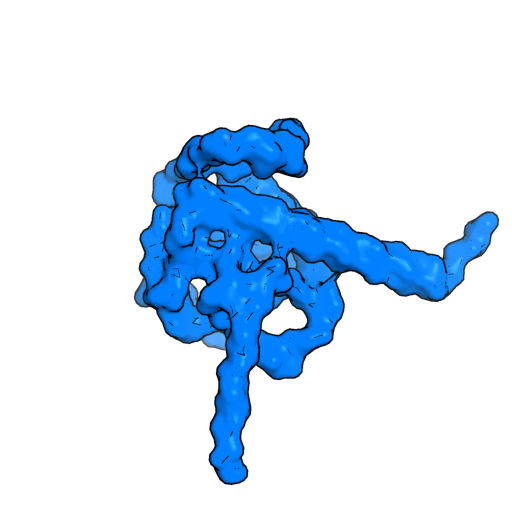83 N N . MET A 1 89 ? 12.618 -5.732 9.800 1.00 96.00 89 MET A N 1
ATOM 684 C CA . MET A 1 89 ? 11.913 -4.454 9.765 1.00 96.00 89 MET A CA 1
ATOM 685 C C . MET A 1 89 ? 10.742 -4.481 10.742 1.00 96.00 89 MET A C 1
ATOM 687 O O . MET A 1 89 ? 10.082 -5.505 10.898 1.00 96.00 89 MET A O 1
ATOM 691 N N . ASP A 1 90 ? 10.484 -3.345 11.383 1.00 95.19 90 ASP A N 1
ATOM 692 C CA . ASP A 1 90 ? 9.308 -3.175 12.232 1.00 95.19 90 ASP A CA 1
ATOM 693 C C . ASP A 1 90 ? 8.168 -2.560 11.403 1.00 95.19 90 ASP A C 1
ATOM 695 O O . ASP A 1 90 ? 8.316 -1.412 10.961 1.00 95.19 90 ASP A O 1
ATOM 699 N N . PRO A 1 91 ? 7.050 -3.278 11.178 1.00 94.56 91 PRO A N 1
ATOM 700 C CA . PRO A 1 91 ? 5.902 -2.741 10.451 1.00 94.56 91 PRO A CA 1
ATOM 701 C C . PRO A 1 91 ? 5.202 -1.597 11.184 1.00 94.56 91 PRO A C 1
ATOM 703 O O . PRO A 1 91 ? 4.451 -0.858 10.559 1.00 94.56 91 PRO A O 1
ATOM 706 N N . CYS A 1 92 ? 5.431 -1.426 12.490 1.00 95.00 92 CYS A N 1
ATOM 707 C CA . CYS A 1 92 ? 4.785 -0.375 13.276 1.00 95.00 92 CYS A CA 1
ATOM 708 C C . CYS A 1 92 ? 5.407 1.012 13.021 1.00 95.00 92 CYS A C 1
ATOM 710 O O . CYS A 1 92 ? 4.861 2.033 13.443 1.00 95.00 92 CYS A O 1
ATOM 712 N N . VAL A 1 93 ? 6.564 1.052 12.347 1.00 94.62 93 VAL A N 1
ATOM 713 C CA . VAL A 1 93 ? 7.320 2.268 12.034 1.00 94.62 93 VAL A CA 1
ATOM 714 C C . VAL A 1 93 ? 6.975 2.734 10.611 1.00 94.62 93 VAL A C 1
ATOM 716 O O . VAL A 1 93 ? 7.416 2.102 9.647 1.00 94.62 93 VAL A O 1
ATOM 719 N N . PRO A 1 94 ? 6.260 3.866 10.437 1.00 94.19 94 PRO A N 1
ATOM 720 C CA . PRO A 1 94 ? 5.791 4.310 9.120 1.00 94.19 94 PRO A CA 1
ATOM 721 C C . PRO A 1 94 ? 6.903 4.508 8.082 1.00 94.19 94 PRO A C 1
ATOM 723 O O . PRO A 1 94 ? 6.704 4.238 6.900 1.00 94.19 94 PRO A O 1
ATOM 726 N N . SER A 1 95 ? 8.104 4.925 8.496 1.00 93.88 95 SER A N 1
ATOM 727 C CA . SER A 1 95 ? 9.225 5.113 7.567 1.00 93.88 95 SER A CA 1
ATOM 728 C C . SER A 1 95 ? 9.726 3.805 6.941 1.00 93.88 95 SER A C 1
ATOM 730 O O . SER A 1 95 ? 10.181 3.833 5.798 1.00 93.88 95 SER A O 1
ATOM 732 N N . ASN A 1 96 ? 9.596 2.660 7.625 1.00 95.50 96 ASN A N 1
ATOM 733 C CA . ASN A 1 96 ? 9.912 1.354 7.036 1.00 95.50 96 ASN A CA 1
ATOM 734 C C . ASN A 1 96 ? 8.927 1.026 5.909 1.00 95.50 96 ASN A C 1
ATOM 736 O O . ASN A 1 96 ? 9.342 0.625 4.823 1.00 95.50 96 ASN A O 1
ATOM 740 N N . LEU A 1 97 ? 7.631 1.259 6.143 1.00 95.12 97 LEU A N 1
ATOM 741 C CA . LEU A 1 97 ? 6.594 1.084 5.129 1.00 95.12 97 LEU A CA 1
ATOM 742 C C . LEU A 1 97 ? 6.823 2.023 3.934 1.00 95.12 97 LEU A C 1
ATOM 744 O O . LEU A 1 97 ? 6.828 1.566 2.794 1.00 95.12 97 LEU A O 1
ATOM 748 N N . GLY A 1 98 ? 7.103 3.307 4.179 1.00 95.31 98 GLY A N 1
ATOM 749 C CA . GLY A 1 98 ? 7.420 4.270 3.119 1.00 95.31 98 GLY A CA 1
ATOM 750 C C . GLY A 1 98 ? 8.642 3.861 2.288 1.00 95.31 98 GLY A C 1
ATOM 751 O O . GLY A 1 98 ? 8.620 3.957 1.062 1.00 95.31 98 GLY A O 1
ATOM 752 N N . GLY A 1 99 ? 9.693 3.336 2.926 1.00 96.19 99 GLY A N 1
ATOM 753 C CA . GLY A 1 99 ? 10.869 2.807 2.229 1.00 96.19 99 GLY A CA 1
ATOM 754 C C . GLY A 1 99 ? 10.553 1.608 1.328 1.00 96.19 99 GLY A C 1
ATOM 755 O O . GLY A 1 99 ? 11.061 1.530 0.206 1.00 96.19 99 GLY A O 1
ATOM 756 N N . LEU A 1 100 ? 9.678 0.701 1.774 1.00 96.44 100 LEU A N 1
ATOM 757 C CA . LEU A 1 100 ? 9.218 -0.427 0.960 1.00 96.44 100 LEU A CA 1
ATOM 758 C C . LEU A 1 100 ? 8.374 0.026 -0.234 1.00 96.44 100 LEU A C 1
ATOM 760 O O . LEU A 1 100 ? 8.604 -0.456 -1.339 1.00 96.44 100 LEU A O 1
ATOM 764 N N . ILE A 1 101 ? 7.462 0.983 -0.045 1.00 97.00 101 ILE A N 1
ATOM 765 C CA . ILE A 1 101 ? 6.656 1.554 -1.136 1.00 97.00 101 ILE A CA 1
ATOM 766 C C . ILE A 1 101 ? 7.549 2.183 -2.212 1.00 97.00 101 ILE A C 1
ATOM 768 O O . ILE A 1 101 ? 7.380 1.900 -3.396 1.00 97.00 101 ILE A O 1
ATOM 772 N N . ASN A 1 102 ? 8.557 2.961 -1.814 1.00 96.44 102 ASN A N 1
ATOM 773 C CA . ASN A 1 102 ? 9.515 3.527 -2.767 1.00 96.44 102 ASN A CA 1
ATOM 774 C C . ASN A 1 102 ? 10.372 2.448 -3.446 1.00 96.44 102 ASN A C 1
ATOM 776 O O . ASN A 1 102 ? 10.675 2.559 -4.629 1.00 96.44 102 ASN A O 1
ATOM 780 N N . SER A 1 103 ? 10.729 1.376 -2.732 1.00 96.19 103 SER A N 1
ATOM 781 C CA . SER A 1 103 ? 11.460 0.247 -3.326 1.00 96.19 103 SER A CA 1
ATOM 782 C C . SER A 1 103 ? 10.622 -0.490 -4.376 1.00 96.19 103 SER A C 1
ATOM 784 O O . SER A 1 103 ? 11.155 -0.885 -5.408 1.00 96.19 103 SER A O 1
ATOM 786 N N . LEU A 1 104 ? 9.313 -0.640 -4.141 1.00 96.38 104 LEU A N 1
ATOM 787 C CA . LEU A 1 104 ? 8.364 -1.193 -5.111 1.00 96.38 104 LEU A CA 1
ATOM 788 C C . LEU A 1 104 ? 8.267 -0.302 -6.360 1.00 96.38 104 LEU A C 1
ATOM 790 O O . LEU A 1 104 ? 8.404 -0.800 -7.477 1.00 96.38 104 LEU A O 1
ATOM 794 N N . ALA A 1 105 ? 8.112 1.013 -6.184 1.00 94.75 105 ALA A N 1
ATOM 795 C CA . ALA A 1 105 ? 8.100 1.960 -7.300 1.00 94.75 105 ALA A CA 1
ATOM 796 C C . ALA A 1 105 ? 9.408 1.907 -8.115 1.00 94.75 105 ALA A C 1
ATOM 798 O O . ALA A 1 105 ? 9.380 1.835 -9.342 1.00 94.75 105 ALA A O 1
ATOM 799 N N . ALA A 1 106 ? 10.560 1.852 -7.438 1.00 94.19 106 ALA A N 1
ATOM 800 C CA . ALA A 1 106 ? 11.879 1.831 -8.072 1.00 94.19 106 ALA A CA 1
ATOM 801 C C . ALA A 1 106 ? 12.141 0.580 -8.931 1.00 94.19 106 ALA A C 1
ATOM 803 O O . ALA A 1 106 ? 12.946 0.636 -9.861 1.00 94.19 106 ALA A O 1
ATOM 804 N N . VAL A 1 107 ? 11.466 -0.543 -8.657 1.00 94.19 107 VAL A N 1
ATOM 805 C CA . VAL A 1 107 ? 11.529 -1.746 -9.511 1.00 94.19 107 VAL A CA 1
ATOM 806 C C . VAL A 1 107 ? 10.508 -1.730 -10.656 1.00 94.19 107 VAL A C 1
ATOM 808 O O . VAL A 1 107 ? 10.359 -2.725 -11.364 1.00 94.19 107 VAL A O 1
ATOM 811 N N . GLY A 1 108 ? 9.827 -0.600 -10.865 1.00 92.69 108 GLY A N 1
ATOM 812 C CA . GLY A 1 108 ? 8.853 -0.397 -11.934 1.00 92.69 108 GLY A CA 1
ATOM 813 C C . GLY A 1 108 ? 7.444 -0.880 -11.598 1.00 92.69 108 GLY A C 1
ATOM 814 O O . GLY A 1 108 ? 6.627 -1.005 -12.509 1.00 92.69 108 GLY A O 1
ATOM 815 N N . ALA A 1 109 ? 7.151 -1.168 -10.326 1.00 94.06 109 ALA A N 1
ATOM 816 C CA . ALA A 1 109 ? 5.792 -1.473 -9.908 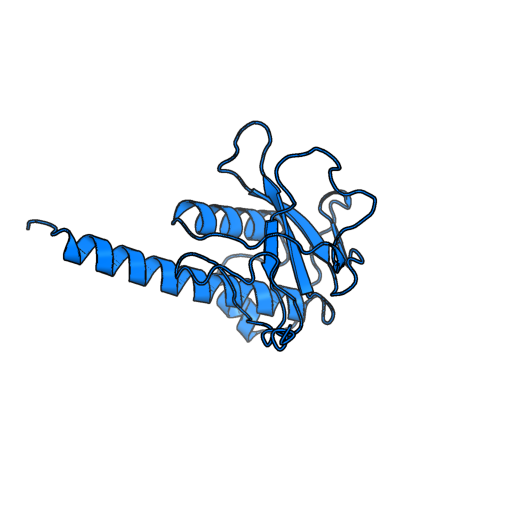1.00 94.06 109 ALA A CA 1
ATOM 817 C C . ALA A 1 109 ? 4.938 -0.195 -9.891 1.00 94.06 109 ALA A C 1
ATOM 819 O O . ALA A 1 109 ? 5.411 0.889 -9.548 1.00 94.06 109 ALA A O 1
ATOM 820 N N . LEU A 1 110 ? 3.671 -0.331 -10.263 1.00 93.44 110 LEU A N 1
ATOM 821 C CA . LEU A 1 110 ? 2.707 0.756 -10.354 1.00 93.44 110 LEU A CA 1
ATOM 822 C C . LEU A 1 110 ? 1.648 0.609 -9.267 1.00 93.44 110 LEU A C 1
ATOM 824 O O . LEU A 1 110 ? 1.317 -0.498 -8.850 1.00 93.44 110 LEU A O 1
ATOM 828 N N . PHE A 1 111 ? 1.098 1.737 -8.842 1.00 93.25 111 PHE A N 1
ATOM 829 C CA . PHE A 1 111 ? 0.015 1.816 -7.869 1.00 93.25 111 PHE A CA 1
ATOM 830 C C . PHE A 1 111 ? -1.262 2.263 -8.573 1.00 93.25 111 PHE A C 1
ATOM 832 O O . PHE A 1 111 ? -1.201 2.872 -9.643 1.00 93.25 111 PHE A O 1
ATOM 839 N N . ASP A 1 112 ? -2.407 1.924 -7.992 1.00 92.31 112 ASP A N 1
ATOM 840 C CA . ASP A 1 112 ? -3.700 2.314 -8.541 1.00 92.31 112 ASP A CA 1
ATOM 841 C C . ASP A 1 112 ? -3.988 3.794 -8.244 1.00 92.31 112 ASP A C 1
ATOM 843 O O . ASP A 1 112 ? -3.277 4.417 -7.456 1.00 92.31 112 ASP A O 1
ATOM 847 N N . PHE A 1 113 ? -5.020 4.365 -8.859 1.00 91.69 113 PHE A N 1
ATOM 848 C CA . PHE A 1 113 ? -5.560 5.647 -8.406 1.00 91.69 113 PHE A CA 1
ATOM 849 C C . PHE A 1 113 ? -6.539 5.408 -7.260 1.00 91.69 113 PHE A C 1
ATOM 851 O O . PHE A 1 113 ? -7.288 4.426 -7.255 1.00 91.69 113 PHE A O 1
ATOM 858 N N . LEU A 1 114 ? -6.537 6.302 -6.276 1.00 91.44 114 LEU A N 1
ATOM 859 C CA . LEU A 1 114 ? -7.538 6.298 -5.225 1.00 91.44 114 LEU A CA 1
ATOM 860 C C . LEU A 1 114 ? -8.905 6.633 -5.848 1.00 91.44 114 LEU A C 1
ATOM 862 O O . LEU A 1 114 ? -9.023 7.666 -6.503 1.00 91.44 114 LEU A O 1
ATOM 866 N N . PRO A 1 115 ? -9.935 5.785 -5.685 1.00 90.00 115 PRO A N 1
ATOM 867 C CA . PRO A 1 115 ? -11.243 6.059 -6.269 1.00 90.00 115 PRO A CA 1
ATOM 868 C C . PRO A 1 115 ? -11.934 7.229 -5.557 1.00 90.00 115 PRO A C 1
ATOM 870 O O . PRO A 1 115 ? -11.773 7.404 -4.348 1.00 90.00 115 PRO A O 1
ATOM 873 N N . ASP A 1 116 ? -12.798 7.953 -6.273 1.00 87.88 116 ASP A N 1
ATOM 874 C CA . ASP A 1 116 ? -13.572 9.088 -5.739 1.00 87.88 116 ASP A CA 1
ATOM 875 C C . ASP A 1 116 ? -14.349 8.741 -4.460 1.00 87.88 116 ASP A C 1
ATOM 877 O O . ASP A 1 116 ? -14.453 9.549 -3.542 1.00 87.88 116 ASP A O 1
ATOM 881 N N . ALA A 1 117 ? -14.878 7.516 -4.369 1.00 86.06 117 ALA A N 1
ATOM 882 C CA . ALA A 1 117 ? -15.603 7.038 -3.190 1.00 86.06 117 ALA A CA 1
ATOM 883 C C . ALA A 1 117 ? -14.723 6.934 -1.928 1.00 86.06 117 ALA A C 1
ATOM 885 O O . ALA A 1 117 ? -15.249 6.901 -0.817 1.00 86.06 117 ALA A O 1
ATOM 886 N N . ALA A 1 118 ? -13.400 6.875 -2.101 1.00 90.12 118 ALA A N 1
ATOM 887 C CA . ALA A 1 118 ? -12.408 6.862 -1.034 1.00 90.12 118 ALA A CA 1
ATOM 888 C C . ALA A 1 118 ? -11.699 8.219 -0.846 1.00 90.12 118 ALA A C 1
ATOM 890 O O . ALA A 1 118 ? -10.796 8.325 -0.004 1.00 90.12 118 ALA A O 1
ATOM 891 N N . ALA A 1 119 ? -12.089 9.248 -1.606 1.00 88.69 119 ALA A N 1
ATOM 892 C CA . ALA A 1 119 ? -11.578 10.603 -1.450 1.00 88.69 119 ALA A CA 1
ATOM 893 C C . ALA A 1 119 ? -12.028 11.219 -0.113 1.00 88.69 119 ALA A C 1
ATOM 895 O O . ALA A 1 119 ? -13.093 10.907 0.422 1.00 88.69 119 ALA A O 1
ATOM 896 N N . HIS A 1 120 ? -11.201 12.108 0.428 1.00 88.00 120 HIS A N 1
ATOM 897 C CA . HIS A 1 120 ? -11.435 12.846 1.665 1.00 88.00 120 HIS A CA 1
ATOM 898 C C . HIS A 1 120 ? -11.401 14.354 1.383 1.00 88.00 120 HIS A C 1
ATOM 900 O O . HIS A 1 120 ? -10.765 14.808 0.437 1.00 88.00 120 HIS A O 1
ATOM 906 N N . GLU A 1 121 ? -12.089 15.161 2.195 1.00 84.44 121 GLU A N 1
ATOM 907 C CA . GLU A 1 121 ? -12.226 16.608 1.940 1.00 84.44 121 GLU A CA 1
ATOM 908 C C . GLU A 1 121 ? -10.906 17.395 2.009 1.00 84.44 121 GLU A C 1
ATOM 910 O O . GLU A 1 121 ? -10.786 18.457 1.382 1.00 84.44 121 GLU A O 1
ATOM 915 N N . ASP A 1 122 ? -9.946 16.840 2.749 1.00 83.50 122 ASP A N 1
ATOM 916 C CA . ASP A 1 122 ? -8.585 17.351 2.942 1.00 83.50 122 ASP A CA 1
ATOM 917 C C . ASP A 1 122 ? -7.611 16.906 1.843 1.00 83.50 122 ASP A C 1
ATOM 919 O O . ASP A 1 122 ? -6.436 17.269 1.883 1.00 83.50 122 ASP A O 1
ATOM 923 N N . ASP A 1 123 ? -8.077 16.127 0.863 1.00 85.56 123 ASP A N 1
ATOM 924 C CA . ASP A 1 123 ? -7.228 15.684 -0.236 1.00 85.56 123 ASP A CA 1
ATOM 925 C C . ASP A 1 123 ? -6.794 16.866 -1.110 1.00 85.56 123 ASP A C 1
ATOM 927 O O . ASP A 1 123 ? -7.546 17.843 -1.265 1.00 85.56 123 ASP A O 1
ATOM 931 N N . PRO A 1 124 ? -5.598 16.788 -1.724 1.00 76.50 124 PRO A N 1
ATOM 932 C CA . PRO A 1 124 ? -5.163 17.771 -2.701 1.00 76.50 124 PRO A CA 1
ATOM 933 C C . PRO A 1 124 ? -6.227 17.949 -3.791 1.00 76.50 124 PRO A C 1
ATOM 935 O O . PRO A 1 124 ? -6.618 17.000 -4.461 1.00 76.50 124 PRO A O 1
ATOM 938 N N . LYS A 1 125 ? -6.705 19.186 -3.966 1.00 69.44 125 LYS A N 1
ATOM 939 C CA . LYS A 1 125 ? -7.718 19.548 -4.980 1.00 69.44 125 LYS A CA 1
ATOM 940 C C . LYS A 1 125 ? -7.098 19.975 -6.312 1.00 69.44 125 LYS A C 1
ATOM 942 O O . LYS A 1 125 ? -7.814 20.452 -7.192 1.00 69.44 125 LYS A O 1
ATOM 947 N N . ASP A 1 126 ? -5.771 19.907 -6.408 1.00 59.31 126 ASP A N 1
ATOM 948 C CA . ASP A 1 126 ? -5.016 20.356 -7.575 1.00 59.31 126 ASP A CA 1
ATOM 949 C C . ASP A 1 126 ? -5.204 19.378 -8.749 1.00 59.31 126 ASP A C 1
ATOM 951 O O . ASP A 1 126 ? -5.384 18.183 -8.525 1.00 59.31 126 ASP A O 1
ATOM 955 N N . PRO A 1 127 ? -5.173 19.850 -10.008 1.00 46.91 127 PRO A N 1
ATOM 956 C CA . PRO A 1 127 ? -5.641 19.076 -11.151 1.00 46.91 127 PRO A CA 1
ATOM 957 C C . PRO A 1 127 ? -4.668 17.999 -11.664 1.00 46.91 127 PRO A C 1
ATOM 959 O O . PRO A 1 127 ? -4.950 17.452 -12.727 1.00 46.91 127 PRO A O 1
ATOM 962 N N . ASP A 1 128 ? -3.543 17.706 -10.988 1.00 60.09 128 ASP A N 1
ATOM 963 C CA . ASP A 1 128 ? -2.719 16.517 -11.292 1.00 60.09 128 ASP A CA 1
ATOM 964 C C . ASP A 1 128 ? -1.625 16.211 -10.230 1.00 60.09 128 ASP A C 1
ATOM 966 O O . ASP A 1 128 ? -0.904 17.141 -9.843 1.00 60.09 128 ASP A O 1
ATOM 970 N N . PRO A 1 129 ? -1.352 14.933 -9.872 1.00 56.28 129 PRO A N 1
ATOM 971 C CA . PRO A 1 129 ? -2.171 13.741 -10.072 1.00 56.28 129 PRO A CA 1
ATOM 972 C C . PRO A 1 129 ? -2.877 13.305 -8.789 1.00 56.28 129 PRO A C 1
ATOM 974 O O . PRO A 1 129 ? -2.340 13.423 -7.684 1.00 56.28 129 PRO A O 1
ATOM 977 N N . ASP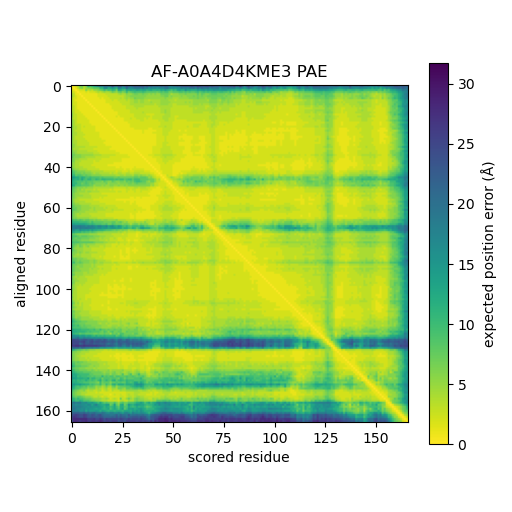 A 1 130 ? -4.059 12.736 -8.995 1.00 73.06 130 ASP A N 1
ATOM 978 C CA . ASP A 1 130 ? -4.859 12.014 -8.014 1.00 73.06 130 ASP A CA 1
ATOM 979 C C . ASP A 1 130 ? -3.983 11.163 -7.085 1.00 73.06 130 ASP A C 1
ATOM 981 O O . ASP A 1 130 ? -3.008 10.534 -7.523 1.00 73.06 130 ASP A O 1
ATOM 985 N N . LEU A 1 131 ? -4.340 11.130 -5.797 1.00 89.06 131 LEU A N 1
ATOM 986 C CA . LEU A 1 131 ? -3.678 10.260 -4.829 1.00 89.06 131 LEU A CA 1
ATOM 987 C C . LEU A 1 131 ? -3.591 8.845 -5.404 1.00 89.06 131 LEU A C 1
ATOM 989 O O . LEU A 1 131 ? -4.581 8.275 -5.863 1.00 89.06 131 LEU A O 1
ATOM 993 N N . LEU A 1 132 ? -2.394 8.271 -5.370 1.00 93.62 132 LEU A N 1
ATOM 994 C CA . LEU A 1 132 ? -2.214 6.869 -5.713 1.00 93.62 132 LEU A CA 1
ATOM 995 C C . LEU A 1 132 ? -2.652 6.014 -4.527 1.00 93.62 132 LEU A C 1
ATOM 997 O O . LEU A 1 132 ? -2.724 6.486 -3.390 1.00 93.62 132 LEU A O 1
ATOM 1001 N N . CYS A 1 133 ? -2.928 4.738 -4.753 1.00 94.94 133 CYS A N 1
ATOM 1002 C CA . CYS A 1 133 ? -3.256 3.830 -3.675 1.00 94.94 133 CYS A CA 1
ATOM 1003 C C . CYS A 1 133 ? -2.727 2.413 -3.893 1.00 94.94 133 CYS A C 1
ATOM 1005 O O . CYS A 1 133 ? -2.551 1.927 -5.013 1.00 94.94 133 CYS A O 1
ATOM 1007 N N . LEU A 1 134 ? -2.490 1.736 -2.771 1.00 95.81 134 LEU A N 1
ATOM 1008 C CA . LEU A 1 134 ? -2.427 0.283 -2.710 1.00 95.81 134 LEU A CA 1
ATOM 1009 C C . LEU A 1 134 ? -3.746 -0.228 -2.122 1.00 95.81 134 LEU A C 1
ATOM 1011 O O . LEU A 1 134 ? -4.119 0.157 -1.010 1.00 95.81 134 LEU A O 1
ATOM 1015 N N . THR A 1 135 ? -4.431 -1.114 -2.842 1.00 95.06 135 THR A N 1
ATOM 1016 C CA . THR A 1 135 ? -5.629 -1.805 -2.347 1.00 95.06 135 THR A CA 1
ATOM 1017 C C . THR A 1 135 ? -5.245 -2.797 -1.251 1.00 95.06 135 THR A C 1
ATOM 1019 O O . THR A 1 135 ? -4.378 -3.651 -1.457 1.00 95.06 135 THR A O 1
ATOM 1022 N N . LEU A 1 136 ? -5.901 -2.702 -0.097 1.00 95.88 136 LEU A N 1
ATOM 1023 C CA . LEU A 1 136 ? -5.593 -3.495 1.096 1.00 95.88 136 LEU A CA 1
ATOM 1024 C C . LEU A 1 136 ? -6.567 -4.655 1.323 1.00 95.88 136 LEU A C 1
ATOM 1026 O O . LEU A 1 136 ? -6.233 -5.579 2.057 1.00 95.88 136 LEU A O 1
ATOM 1030 N N . SER A 1 137 ? -7.739 -4.630 0.684 1.00 92.69 137 SER A N 1
ATOM 1031 C CA . SER A 1 137 ? -8.776 -5.651 0.842 1.00 92.69 137 SER A CA 1
ATOM 1032 C C . SER A 1 137 ? -9.415 -6.037 -0.492 1.00 92.69 137 SER A C 1
ATOM 1034 O O . SER A 1 137 ? -9.320 -5.314 -1.481 1.00 92.69 137 SER A O 1
ATOM 1036 N N . ASP A 1 138 ? -10.101 -7.178 -0.517 1.00 90.75 138 ASP A N 1
ATOM 1037 C CA . ASP A 1 138 ? -10.869 -7.658 -1.674 1.00 90.75 138 ASP A CA 1
ATOM 1038 C C . ASP A 1 138 ? -12.173 -6.882 -1.920 1.00 90.75 138 ASP A C 1
ATOM 1040 O O . ASP A 1 138 ? -12.829 -7.082 -2.939 1.00 90.75 138 ASP A O 1
ATOM 1044 N N . GLN A 1 139 ? -12.535 -5.984 -1.003 1.00 88.56 139 GLN A N 1
ATOM 1045 C CA . GLN A 1 139 ? -13.648 -5.053 -1.159 1.00 88.56 139 GLN A CA 1
ATOM 1046 C C . GLN A 1 139 ? -13.199 -3.706 -1.736 1.00 88.56 139 GLN A C 1
ATOM 1048 O O . GLN A 1 139 ? -14.048 -2.892 -2.083 1.00 88.56 139 GLN A O 1
ATOM 1053 N N . ALA A 1 140 ? -11.890 -3.445 -1.806 1.00 90.56 140 ALA A N 1
ATOM 1054 C CA . ALA A 1 140 ? -11.343 -2.191 -2.305 1.00 90.56 140 ALA A CA 1
ATOM 1055 C C . ALA A 1 140 ? -11.469 -2.110 -3.832 1.00 90.56 140 ALA A C 1
ATOM 1057 O O . ALA A 1 140 ? -10.902 -2.925 -4.562 1.00 90.56 140 ALA A O 1
ATOM 1058 N N . GLU A 1 141 ? -12.196 -1.109 -4.317 1.00 88.94 141 GLU A N 1
ATOM 1059 C CA . GLU A 1 141 ? -12.366 -0.858 -5.742 1.00 88.94 141 GLU A CA 1
ATOM 1060 C C . GLU A 1 141 ? -11.109 -0.179 -6.316 1.00 88.94 141 GLU A C 1
ATOM 1062 O O . GLU A 1 141 ? -10.683 0.855 -5.802 1.00 88.94 141 GLU A O 1
ATOM 1067 N N . PRO A 1 142 ? -10.489 -0.717 -7.379 1.00 85.25 142 PRO A N 1
ATOM 1068 C CA . PRO A 1 142 ? -9.408 -0.026 -8.074 1.00 85.25 142 PRO A CA 1
ATOM 1069 C C . PRO A 1 142 ? -9.917 1.232 -8.795 1.00 85.25 142 PRO A C 1
ATOM 1071 O O . PRO A 1 142 ? -11.018 1.237 -9.344 1.00 85.25 142 PRO A O 1
ATOM 1074 N N . GLY A 1 143 ? -9.092 2.276 -8.891 1.00 82.44 143 GLY A N 1
ATOM 1075 C CA . GLY A 1 143 ? -9.373 3.432 -9.751 1.00 82.44 143 GLY A CA 1
ATOM 1076 C C . GLY A 1 143 ? -9.188 3.128 -11.247 1.00 82.44 143 GLY A C 1
ATOM 1077 O O . GLY A 1 143 ? -9.889 3.670 -12.101 1.00 82.44 143 GLY A O 1
ATOM 1078 N N . LEU A 1 144 ? -8.287 2.205 -11.593 1.00 79.88 144 LEU A N 1
ATOM 1079 C CA . LEU A 1 144 ? -7.873 1.870 -12.960 1.00 79.88 144 LEU A CA 1
ATOM 1080 C C . LEU A 1 144 ? -8.520 0.587 -13.500 1.00 79.88 144 LEU A C 1
ATOM 1082 O O . LEU A 1 144 ? -7.830 -0.307 -13.994 1.00 79.88 144 LEU A O 1
ATOM 1086 N N . TRP A 1 145 ? -9.847 0.467 -13.457 1.00 76.81 145 TRP A N 1
ATOM 1087 C CA . TRP A 1 145 ? -10.571 -0.737 -13.914 1.00 76.81 145 TRP A CA 1
ATOM 1088 C C . TRP A 1 145 ? -10.224 -1.232 -15.331 1.00 76.81 145 TRP A C 1
ATOM 1090 O O . TRP A 1 145 ? -10.395 -2.412 -15.635 1.00 76.81 145 TRP A O 1
ATOM 1100 N N . TRP A 1 146 ? -9.768 -0.335 -16.204 1.00 75.62 146 TRP A N 1
ATOM 1101 C CA . TRP A 1 146 ? -9.487 -0.597 -17.616 1.00 75.62 146 TRP A CA 1
ATOM 1102 C C . TRP A 1 146 ? -8.045 -1.048 -17.897 1.00 75.62 146 TRP A C 1
ATOM 1104 O O . TRP A 1 146 ? -7.739 -1.393 -19.039 1.00 75.62 146 TRP A O 1
ATOM 1114 N N . TRP A 1 147 ? -7.165 -1.066 -16.889 1.00 79.44 147 TRP A N 1
ATOM 1115 C CA . TRP A 1 147 ? -5.772 -1.485 -17.044 1.00 79.44 147 TRP A CA 1
ATOM 1116 C C . TRP A 1 147 ? -5.465 -2.751 -16.231 1.00 79.44 147 TRP A C 1
ATOM 1118 O O . TRP A 1 147 ? -5.641 -2.775 -15.014 1.00 79.44 147 TRP A O 1
ATOM 1128 N N . ASP A 1 148 ? -4.961 -3.783 -16.920 1.00 70.25 148 ASP A N 1
ATOM 1129 C CA . ASP A 1 148 ? -4.463 -5.049 -16.355 1.00 70.25 148 ASP A CA 1
ATOM 1130 C C . ASP A 1 148 ? -2.979 -5.280 -16.695 1.00 70.25 148 ASP A C 1
ATOM 1132 O O . ASP A 1 148 ? -2.600 -6.306 -17.257 1.00 70.25 148 ASP A O 1
ATOM 1136 N N . GLY A 1 149 ? -2.121 -4.293 -16.442 1.00 79.44 149 GLY A N 1
ATOM 1137 C CA . GLY A 1 149 ? -0.681 -4.478 -16.622 1.00 79.44 149 GLY A CA 1
ATOM 1138 C C . GLY A 1 149 ? -0.070 -5.285 -15.477 1.00 79.44 149 GLY A C 1
ATOM 1139 O O . GLY A 1 149 ? -0.371 -5.010 -14.319 1.00 79.44 149 GLY A O 1
ATOM 1140 N N . ASP A 1 150 ? 0.865 -6.190 -15.779 1.00 82.12 150 ASP A N 1
ATOM 1141 C CA . ASP A 1 150 ? 1.589 -6.992 -14.770 1.00 82.12 150 ASP A CA 1
ATOM 1142 C C . ASP A 1 150 ? 2.375 -6.139 -13.754 1.00 82.12 150 ASP A C 1
ATOM 1144 O O . ASP A 1 150 ? 2.717 -6.595 -12.661 1.00 82.12 150 ASP A O 1
ATOM 1148 N N . ALA A 1 151 ? 2.659 -4.884 -14.112 1.00 87.56 151 ALA A N 1
ATOM 1149 C CA . ALA A 1 151 ? 3.319 -3.918 -13.245 1.00 87.56 151 ALA A CA 1
ATOM 1150 C C . ALA A 1 151 ? 2.397 -3.348 -12.152 1.00 87.56 151 ALA A C 1
ATOM 1152 O O . ALA A 1 151 ? 2.902 -2.847 -11.152 1.00 87.56 151 ALA A O 1
ATOM 1153 N N . LEU A 1 152 ? 1.071 -3.398 -12.321 1.00 90.69 152 LEU A N 1
ATOM 1154 C CA . LEU A 1 152 ? 0.119 -2.777 -11.400 1.00 90.69 152 LEU A CA 1
ATOM 1155 C C . LEU A 1 152 ? -0.087 -3.634 -10.147 1.00 90.69 152 LEU A C 1
ATOM 1157 O O . LEU A 1 152 ? -0.545 -4.774 -10.223 1.00 90.69 152 LEU A O 1
ATOM 1161 N N . LEU A 1 153 ? 0.238 -3.082 -8.981 1.00 91.94 153 LEU A N 1
ATOM 1162 C CA . LEU A 1 153 ? 0.128 -3.756 -7.692 1.00 91.94 153 LEU A CA 1
ATOM 1163 C C . LEU A 1 153 ? -1.325 -3.797 -7.226 1.00 91.94 153 LEU A C 1
ATOM 1165 O O . LEU A 1 153 ? -1.864 -2.814 -6.722 1.00 91.94 153 LEU A O 1
ATOM 1169 N N . ARG A 1 154 ? -1.936 -4.975 -7.344 1.00 90.12 154 ARG A N 1
ATOM 1170 C CA . ARG A 1 154 ? -3.281 -5.274 -6.840 1.00 90.12 154 ARG A CA 1
ATOM 1171 C C . ARG A 1 154 ? -3.224 -6.547 -6.005 1.00 90.12 154 ARG A C 1
ATOM 1173 O O . ARG A 1 154 ? -3.573 -7.619 -6.504 1.00 90.12 154 ARG A O 1
ATOM 1180 N N . PRO A 1 155 ? -2.765 -6.457 -4.741 1.00 87.69 155 PRO A N 1
ATOM 1181 C CA . PRO A 1 155 ? -2.682 -7.614 -3.848 1.00 87.69 155 PRO A CA 1
ATOM 1182 C C . PRO A 1 155 ? -3.998 -8.377 -3.736 1.00 87.69 155 PRO A C 1
ATOM 1184 O O . PRO A 1 155 ? -4.025 -9.603 -3.625 1.00 87.69 155 PRO A O 1
ATOM 1187 N N . TYR A 1 156 ? -5.076 -7.603 -3.804 1.00 83.19 156 TYR A N 1
ATOM 1188 C CA . TYR A 1 156 ? -6.449 -8.035 -3.860 1.00 83.19 156 TYR A CA 1
ATOM 1189 C C . TYR A 1 156 ? -7.089 -7.420 -5.096 1.00 83.19 156 TYR A C 1
ATOM 1191 O O . TYR A 1 156 ? -6.797 -6.285 -5.461 1.00 83.19 156 TYR A O 1
ATOM 1199 N N . SER A 1 157 ? -7.937 -8.185 -5.771 1.00 67.62 157 SER A N 1
ATOM 1200 C CA . SER A 1 157 ? -8.740 -7.677 -6.880 1.00 67.62 157 SER A CA 1
ATOM 1201 C C . SER A 1 157 ? -10.195 -7.757 -6.467 1.00 67.62 157 SER A C 1
ATOM 1203 O O . SER A 1 157 ? -10.718 -8.862 -6.300 1.00 67.62 157 SER A O 1
ATOM 1205 N N . ALA A 1 158 ? -10.839 -6.601 -6.305 1.00 62.06 158 ALA A N 1
ATOM 1206 C CA . ALA A 1 158 ? -12.283 -6.570 -6.158 1.00 62.06 158 ALA A CA 1
ATOM 1207 C C . ALA A 1 158 ? -12.953 -7.176 -7.402 1.00 62.06 158 ALA A C 1
ATOM 1209 O O . ALA A 1 158 ? -12.433 -7.051 -8.521 1.00 62.06 158 ALA A O 1
ATOM 1210 N N . PRO A 1 159 ? -14.107 -7.843 -7.239 1.00 64.94 159 PRO A N 1
ATOM 1211 C CA . PRO A 1 159 ? -14.889 -8.306 -8.371 1.00 64.94 159 PRO A CA 1
ATOM 1212 C C . PRO A 1 159 ? -15.191 -7.133 -9.304 1.00 64.94 159 PRO A C 1
ATOM 1214 O O . PRO A 1 159 ? -15.670 -6.091 -8.861 1.00 64.94 159 PRO A O 1
ATOM 1217 N N . ARG A 1 160 ? -14.937 -7.305 -10.607 1.00 67.12 160 ARG A N 1
ATOM 1218 C CA . ARG A 1 160 ? -15.309 -6.283 -11.589 1.00 67.12 160 ARG A CA 1
ATOM 1219 C C . ARG A 1 160 ? -16.814 -6.031 -11.536 1.00 67.12 160 ARG A C 1
ATOM 1221 O O . ARG A 1 160 ? -17.567 -7.009 -11.613 1.00 67.12 160 ARG A O 1
ATOM 1228 N N . PRO A 1 161 ? -17.267 -4.766 -11.462 1.00 66.75 161 PRO A N 1
ATOM 1229 C CA . PRO A 1 161 ? -18.679 -4.468 -11.600 1.00 66.75 161 PRO A CA 1
ATOM 1230 C C . PRO A 1 161 ? -19.163 -5.013 -12.944 1.00 66.75 161 PRO A C 1
ATOM 1232 O O . PRO A 1 161 ? -18.471 -4.910 -13.964 1.00 66.75 161 PRO A O 1
ATOM 1235 N N . ALA A 1 162 ? -20.343 -5.637 -12.941 1.00 67.19 162 ALA A N 1
ATOM 1236 C CA . ALA A 1 162 ? -20.967 -6.092 -14.173 1.00 67.19 162 ALA A CA 1
ATOM 1237 C C . ALA A 1 162 ? -21.095 -4.884 -15.105 1.00 67.19 162 ALA A C 1
ATOM 1239 O O . ALA A 1 162 ? -21.679 -3.867 -14.729 1.00 67.19 162 ALA A O 1
ATOM 1240 N N . THR A 1 163 ? -20.503 -4.975 -16.295 1.00 61.81 163 THR A N 1
ATOM 1241 C CA . THR A 1 163 ? -20.560 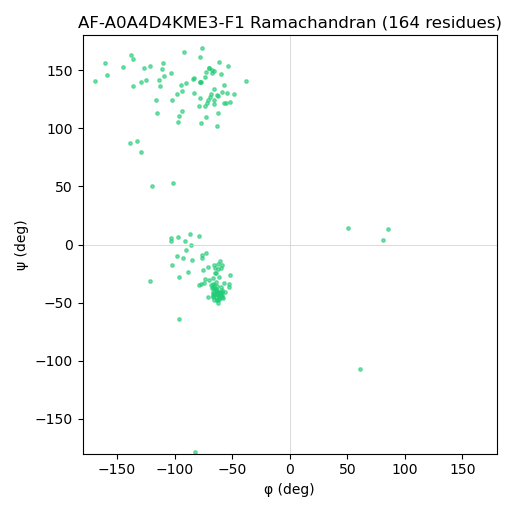-3.894 -17.277 1.00 61.81 163 THR A CA 1
ATOM 1242 C C . THR A 1 163 ? -22.036 -3.612 -17.551 1.00 61.81 163 THR A C 1
ATOM 1244 O O . THR A 1 163 ? -22.749 -4.548 -17.929 1.00 61.81 163 THR A O 1
ATOM 1247 N N . PRO A 1 164 ? -22.545 -2.385 -17.339 1.00 47.22 164 PRO A N 1
ATOM 1248 C CA . PRO A 1 164 ? -23.913 -2.090 -17.719 1.00 47.22 164 PRO A CA 1
ATOM 1249 C C . PRO A 1 164 ? -24.004 -2.262 -19.237 1.00 47.22 164 PRO A C 1
ATOM 1251 O O . PRO A 1 164 ? -23.349 -1.550 -19.998 1.00 47.22 164 PRO A O 1
ATOM 1254 N N . HIS A 1 165 ? -24.767 -3.265 -19.676 1.00 39.50 165 HIS A N 1
ATOM 1255 C CA . HIS A 1 165 ? -25.177 -3.383 -21.068 1.00 39.50 165 HIS A CA 1
ATOM 1256 C C . HIS A 1 165 ? -26.053 -2.166 -21.384 1.00 39.50 165 HIS A C 1
ATOM 1258 O O . HIS A 1 165 ? -27.209 -2.121 -20.965 1.00 39.50 165 HIS A O 1
ATOM 1264 N N . ASN A 1 166 ? -25.474 -1.178 -22.069 1.00 40.06 166 ASN A N 1
ATOM 1265 C CA . ASN A 1 166 ? -26.229 -0.159 -22.795 1.00 40.06 166 ASN A CA 1
ATOM 1266 C C . ASN A 1 166 ? -26.727 -0.729 -24.123 1.00 40.06 166 ASN A C 1
ATOM 1268 O O . ASN A 1 166 ? -25.930 -1.429 -24.792 1.00 40.06 166 ASN A O 1
#

Radius of gyration: 16.53 Å; Cα contacts (8 Å, |Δi|>4): 270; chains: 1; bounding box: 55×35×41 Å

Sequence (166 aa):
MHITVDDFAAAQAATLHQAQGLARTIADTLTAMYPTAAYLALERDGDDRDRLWLHSIRDITGRILWDTASSSPLPALADAELRQAWGRMDPCVPSNLGGLINSLAAVGALFDFLPDAAAHEDDPKDPDPDLLCLTLSDQAEPGLWWWDGDALLRPYSAPRPATPHN

Foldseek 3Di:
DDQDPVNVVVVLLVVLVVLLVVLLLLLVQVCQLPVQWFKFWWDADPVHNLAIDGAATFGQQQDGPGGVVVVAFGDDRPDPVSCVVCPPDDSRHRVSVSVSVSVLSVSVAAFFAQDPSNDDPPDDPDPDDGTTIATNDLCHATNCLPDDDSRYRHNHHHPDDDPPDD

Mean predicted aligned error: 5.43 Å

Solvent-accessible surface area (backbone atoms only — not comparable to full-atom values): 9513 Å² total; per-residue (Å²): 137,85,86,49,71,65,58,50,53,54,50,50,54,53,51,39,55,51,44,39,54,50,48,31,54,50,19,53,48,50,28,73,55,33,83,62,38,14,32,41,34,29,37,63,36,90,92,41,76,86,40,54,40,69,44,33,34,18,25,71,70,18,51,75,78,44,50,59,87,73,75,62,69,52,60,80,73,81,54,64,68,61,51,55,72,48,63,89,55,58,85,36,40,61,67,55,53,34,52,50,54,35,53,37,39,74,72,61,40,38,64,34,40,56,32,77,65,43,52,50,94,86,51,86,86,66,97,73,77,76,46,28,18,40,39,33,25,56,81,22,70,70,46,48,83,90,64,86,55,84,42,51,46,56,61,32,70,35,80,77,74,79,76,81,86,125

Organism: NCBI:txid68175